Protein AF-A0A0A2BCW0-F1 (afdb_monomer)

Solvent-accessible surface area (backbone atoms only — not comparable to full-atom values): 9401 Å² total; per-residue (Å²): 133,64,74,64,56,61,51,66,58,40,92,56,37,64,50,62,72,49,81,51,46,73,65,48,49,51,60,57,57,71,42,48,19,90,87,33,91,63,18,58,43,51,75,78,34,48,69,41,42,50,36,40,50,54,45,35,51,55,42,35,64,73,66,36,70,74,36,46,57,60,45,48,62,58,46,47,19,29,22,72,70,56,36,53,52,42,54,51,48,34,48,77,69,60,61,39,53,70,69,56,48,54,60,60,72,50,83,64,74,87,79,56,73,92,67,83,82,55,59,68,58,53,50,56,45,58,50,32,52,55,50,54,84,80,68,76,67,80,77,56,87,79,90,51,75,65,64,55,53,25,47,52,53,41,56,53,54,65,73,77,111

Mean predicted aligned error: 7.98 Å

Secondary structure (DSSP, 8-state):
--HHHHHHTSTTHHHHHS---HHHHHHHHTTB-TT-TTHHHHHH-HHHHHHHHHHHHHHHHTT-TTHHHHHHHHHHTB-HHHHHHHHHHHHHTTSS-HHHHHHHH---STT-------HHHHHHHHHHHHH-TT-----SPP-SHHHHHHHHHHHHHTT--

Radius of gyration: 15.87 Å; Cα contacts (8 Å, |Δi|>4): 146; chains: 1; bounding box: 40×34×37 Å

Nearest PDB structures (foldseek):
  2olu-assembly1_A  TM=2.480E-01  e=1.552E+00  Staphylococcus aureus

pLDDT: mean 82.32, std 15.47, range [39.44, 96.0]

Structure (mmCIF, N/CA/C/O backbone):
data_AF-A0A0A2BCW0-F1
#
_entry.id   AF-A0A0A2BCW0-F1
#
loop_
_atom_site.group_PDB
_atom_site.id
_atom_site.type_symbol
_atom_site.label_atom_id
_atom_site.label_alt_id
_atom_site.label_comp_id
_atom_site.label_asym_id
_atom_site.label_entity_id
_atom_site.label_seq_id
_atom_site.pdbx_PDB_ins_code
_atom_site.Cartn_x
_atom_site.Cartn_y
_atom_site.Cartn_z
_atom_site.occupancy
_atom_site.B_iso_or_equiv
_atom_site.auth_seq_id
_atom_site.auth_comp_id
_atom_site.auth_asym_id
_atom_site.auth_atom_id
_atom_site.pdbx_PDB_model_num
ATOM 1 N N . MET A 1 1 ? 5.752 -14.193 -11.184 1.00 59.44 1 MET A N 1
ATOM 2 C CA . MET A 1 1 ? 5.603 -13.620 -9.829 1.00 59.44 1 MET A CA 1
ATOM 3 C C . MET A 1 1 ? 4.232 -13.988 -9.280 1.00 59.44 1 MET A C 1
ATOM 5 O O . MET A 1 1 ? 3.270 -13.945 -10.043 1.00 59.44 1 MET A O 1
ATOM 9 N N . ASP A 1 2 ? 4.141 -14.398 -8.014 1.00 72.62 2 ASP A N 1
ATOM 10 C CA . ASP A 1 2 ? 2.898 -14.906 -7.421 1.00 72.62 2 ASP A CA 1
ATOM 11 C C . ASP A 1 2 ? 1.888 -13.769 -7.171 1.00 72.62 2 ASP A C 1
ATOM 13 O O . ASP A 1 2 ? 2.186 -12.791 -6.484 1.00 72.62 2 ASP A O 1
ATOM 17 N N . LYS A 1 3 ? 0.673 -13.890 -7.727 1.00 77.75 3 LYS A N 1
ATOM 18 C CA . LYS A 1 3 ? -0.418 -12.922 -7.520 1.00 77.75 3 LYS A CA 1
ATOM 19 C C . LYS A 1 3 ? -0.789 -12.798 -6.039 1.00 77.75 3 LYS A C 1
ATOM 21 O O . LYS A 1 3 ? -1.224 -11.718 -5.648 1.00 77.75 3 LYS A O 1
ATOM 26 N N . LYS A 1 4 ? -0.593 -13.864 -5.255 1.00 87.00 4 LYS A N 1
ATOM 27 C CA . LYS A 1 4 ? -0.857 -13.895 -3.813 1.00 87.00 4 LYS A CA 1
ATOM 28 C C . LYS A 1 4 ? 0.160 -13.086 -3.014 1.00 87.00 4 LYS A C 1
ATOM 30 O O . LYS A 1 4 ? -0.190 -12.577 -1.960 1.00 87.00 4 LYS A O 1
ATOM 35 N N . ALA A 1 5 ? 1.396 -12.942 -3.500 1.00 90.25 5 ALA A N 1
ATOM 36 C CA . ALA A 1 5 ? 2.413 -12.144 -2.812 1.00 90.25 5 ALA A CA 1
ATOM 37 C C . ALA A 1 5 ? 2.037 -10.652 -2.803 1.00 90.25 5 ALA A C 1
ATOM 39 O O . ALA A 1 5 ? 2.086 -10.020 -1.757 1.00 90.25 5 ALA A O 1
ATOM 40 N N . ILE A 1 6 ? 1.562 -10.125 -3.942 1.00 91.75 6 ILE A N 1
ATOM 41 C CA . ILE A 1 6 ? 1.049 -8.743 -4.062 1.00 91.75 6 ILE A CA 1
ATOM 42 C C . ILE A 1 6 ? -0.153 -8.497 -3.147 1.00 91.75 6 ILE A C 1
ATOM 44 O O . ILE A 1 6 ? -0.282 -7.436 -2.551 1.00 91.75 6 ILE A O 1
ATOM 48 N N . GLU A 1 7 ? -1.065 -9.460 -3.071 1.00 92.25 7 GLU A N 1
ATOM 49 C CA . GLU A 1 7 ? -2.243 -9.343 -2.214 1.00 92.25 7 GLU A CA 1
ATOM 50 C C . GLU A 1 7 ? -1.838 -9.324 -0.733 1.00 92.25 7 GLU A C 1
ATOM 52 O O . GLU A 1 7 ? -2.216 -8.419 0.007 1.00 92.25 7 GLU A O 1
ATOM 57 N N . LYS A 1 8 ? -0.988 -10.273 -0.324 1.00 93.88 8 LYS A N 1
ATOM 58 C CA . LYS A 1 8 ? -0.464 -10.388 1.045 1.00 93.88 8 LYS A CA 1
ATOM 59 C C . LYS A 1 8 ? 0.416 -9.222 1.471 1.00 93.88 8 LYS A C 1
ATOM 61 O O . LYS A 1 8 ? 0.597 -9.025 2.669 1.00 93.88 8 LYS A O 1
ATOM 66 N N . SER A 1 9 ? 0.976 -8.472 0.525 1.00 94.75 9 SER A N 1
ATOM 67 C CA . SER A 1 9 ? 1.776 -7.296 0.847 1.00 94.75 9 SER A CA 1
ATOM 68 C C . SER A 1 9 ? 0.942 -6.059 1.166 1.00 94.75 9 SER A C 1
ATOM 70 O O . SER A 1 9 ? 1.509 -5.073 1.632 1.00 94.75 9 SER A O 1
ATOM 72 N N . SER A 1 10 ? -0.374 -6.079 0.925 1.00 95.25 10 SER A N 1
ATOM 73 C CA . SER A 1 10 ? -1.226 -4.933 1.236 1.00 95.25 10 SER A CA 1
ATOM 74 C C . SER A 1 10 ? -1.287 -4.669 2.748 1.00 95.25 10 SER A C 1
ATOM 76 O O . SER A 1 10 ? -1.559 -5.595 3.517 1.00 95.25 10 SER A O 1
ATOM 78 N N . PRO A 1 11 ? -1.157 -3.404 3.192 1.00 94.69 11 PRO A N 1
ATOM 79 C CA . PRO A 1 11 ? -1.474 -3.006 4.566 1.00 94.69 11 PRO A CA 1
ATOM 80 C C . PRO A 1 11 ? -2.909 -3.361 4.986 1.00 94.69 11 PRO A C 1
ATOM 82 O O . PRO A 1 11 ? -3.179 -3.579 6.164 1.00 94.69 11 PRO A O 1
ATOM 85 N N . LEU A 1 12 ? -3.835 -3.462 4.024 1.00 95.56 12 LEU A N 1
ATOM 86 C CA . LEU A 1 12 ? -5.229 -3.829 4.269 1.00 95.56 12 LEU A CA 1
ATOM 87 C C . LEU A 1 12 ? -5.481 -5.341 4.197 1.00 95.56 12 LEU A C 1
ATOM 89 O O . LEU A 1 12 ? -6.622 -5.762 4.374 1.00 95.56 12 LEU A O 1
ATOM 93 N N . TYR A 1 13 ? -4.460 -6.174 3.958 1.00 95.06 13 TYR A N 1
ATOM 94 C CA . TYR A 1 13 ? -4.642 -7.618 3.777 1.00 95.06 13 TYR A CA 1
ATOM 95 C C . TYR A 1 13 ? -5.414 -8.256 4.939 1.00 95.06 13 TYR A C 1
ATOM 97 O O . TYR A 1 13 ? -6.417 -8.936 4.714 1.00 95.06 13 TYR A O 1
ATOM 105 N N . ASN A 1 14 ? -4.993 -7.980 6.177 1.00 94.44 14 ASN A N 1
ATOM 106 C CA . ASN A 1 14 ? -5.641 -8.520 7.373 1.00 94.44 14 ASN A CA 1
ATOM 107 C C . ASN A 1 14 ? -7.087 -8.032 7.507 1.00 94.44 14 ASN A C 1
ATOM 109 O O . ASN A 1 14 ? -7.958 -8.825 7.838 1.00 94.44 14 ASN A O 1
ATOM 113 N N . TYR A 1 15 ? -7.355 -6.763 7.189 1.00 94.88 15 TYR A N 1
ATOM 114 C CA . TYR A 1 15 ? -8.704 -6.196 7.222 1.00 94.88 15 TYR A CA 1
ATOM 115 C C . TYR A 1 15 ? -9.641 -6.879 6.216 1.00 94.88 15 TYR A C 1
ATOM 117 O O . TYR A 1 15 ? -10.767 -7.241 6.545 1.00 94.88 15 TYR A O 1
ATOM 125 N N . TRP A 1 16 ? -9.179 -7.129 4.987 1.00 94.06 16 TRP A N 1
ATOM 126 C CA . TRP A 1 16 ? -10.000 -7.815 3.983 1.00 94.06 16 TRP A CA 1
ATOM 127 C C . TRP A 1 16 ? -10.284 -9.279 4.326 1.00 94.06 16 TRP A C 1
ATOM 129 O O . TRP A 1 16 ? -11.291 -9.823 3.872 1.00 94.06 16 TRP A O 1
ATOM 139 N N . HIS A 1 17 ? -9.432 -9.890 5.149 1.00 93.31 17 HIS A N 1
ATOM 140 C CA . HIS A 1 17 ? -9.571 -11.268 5.614 1.00 93.31 17 HIS A CA 1
ATOM 141 C C . HIS A 1 17 ? -10.206 -11.388 7.008 1.00 93.31 17 HIS A C 1
ATOM 143 O O . HIS A 1 17 ? -10.436 -12.509 7.460 1.00 93.31 17 HIS A O 1
ATOM 149 N N . SER A 1 18 ? -10.526 -10.275 7.674 1.00 93.19 18 SER A N 1
ATOM 150 C CA . SER A 1 18 ? -11.226 -10.264 8.960 1.00 93.19 18 SER A CA 1
ATOM 151 C C . SER A 1 18 ? -12.745 -10.195 8.769 1.00 93.19 18 SER A C 1
ATOM 153 O O . SER A 1 18 ? -13.257 -10.234 7.644 1.00 93.19 18 SER A O 1
ATOM 155 N N . ASP A 1 19 ? -13.496 -10.094 9.864 1.00 92.62 19 ASP A N 1
ATOM 156 C CA . ASP A 1 19 ? -14.951 -9.905 9.828 1.00 92.62 19 ASP A CA 1
ATOM 157 C C . ASP A 1 19 ? -15.368 -8.464 9.508 1.00 92.62 19 ASP A C 1
ATOM 159 O O . ASP A 1 19 ? -16.540 -8.202 9.240 1.00 92.62 19 ASP A O 1
ATOM 163 N N . GLN A 1 20 ? -14.399 -7.547 9.462 1.00 91.75 20 GLN A N 1
ATOM 164 C CA . GLN A 1 20 ? -14.563 -6.114 9.229 1.00 91.75 20 GLN A CA 1
ATOM 165 C C . GLN A 1 20 ? -15.501 -5.472 10.261 1.00 91.75 20 GLN A C 1
ATOM 167 O O . GLN A 1 20 ? -16.289 -4.583 9.938 1.00 91.75 20 GLN A O 1
ATOM 172 N N . ASN A 1 21 ? -15.426 -5.915 11.516 1.00 90.56 21 ASN A N 1
ATOM 173 C CA . ASN A 1 21 ? -16.192 -5.338 12.623 1.00 90.56 21 ASN A CA 1
ATOM 174 C C . ASN A 1 21 ? -15.593 -3.988 13.080 1.00 90.56 21 ASN A C 1
ATOM 176 O O . ASN A 1 21 ? -14.618 -3.496 12.512 1.00 90.56 21 ASN A O 1
ATOM 180 N N . ASP A 1 22 ? -16.204 -3.331 14.069 1.00 87.75 22 ASP A N 1
ATOM 181 C CA . ASP A 1 22 ? -15.749 -2.015 14.557 1.00 87.75 22 ASP A CA 1
ATOM 182 C C . ASP A 1 22 ? -14.316 -2.026 15.096 1.00 87.75 22 ASP A C 1
ATOM 184 O O . ASP A 1 22 ? -13.596 -1.042 14.937 1.00 87.75 22 ASP A O 1
ATOM 188 N N . SER A 1 23 ? -13.875 -3.144 15.678 1.00 92.56 23 SER A N 1
ATOM 189 C CA . SER A 1 23 ? -12.495 -3.300 16.135 1.00 92.56 23 SER A CA 1
ATOM 190 C C . SER A 1 23 ? -11.523 -3.377 14.958 1.00 92.56 23 SER A C 1
ATOM 192 O O . SER A 1 23 ? -10.505 -2.687 14.964 1.00 92.56 23 SER A O 1
ATOM 194 N N . ASP A 1 24 ? -11.855 -4.142 13.916 1.00 92.62 24 ASP A N 1
ATOM 195 C CA . ASP A 1 24 ? -11.039 -4.239 12.701 1.00 92.62 24 ASP A CA 1
ATOM 196 C C . ASP A 1 24 ? -10.912 -2.885 11.996 1.00 92.62 24 ASP A C 1
ATOM 198 O O . ASP A 1 24 ? -9.837 -2.508 11.529 1.00 92.62 24 ASP A O 1
ATOM 202 N N . GLU A 1 25 ? -12.013 -2.135 11.947 1.00 91.56 25 GLU A N 1
ATOM 203 C CA . GLU A 1 25 ? -12.052 -0.792 11.380 1.00 91.56 25 GLU A CA 1
ATOM 204 C C . GLU A 1 25 ? -11.209 0.190 12.200 1.00 91.56 25 GLU A C 1
ATOM 206 O O . GLU A 1 25 ? -10.414 0.938 11.630 1.00 91.56 25 GLU A O 1
ATOM 211 N N . ALA A 1 26 ? -11.313 0.153 13.531 1.00 90.62 26 ALA A N 1
ATOM 212 C CA . ALA A 1 26 ? -10.473 0.964 14.404 1.00 90.62 26 ALA A CA 1
ATOM 213 C C . ALA A 1 26 ? -8.986 0.651 14.185 1.00 90.62 26 ALA A C 1
ATOM 215 O O . ALA A 1 26 ? -8.199 1.567 13.952 1.00 90.62 26 ALA A O 1
ATOM 216 N N . ASN A 1 27 ? -8.614 -0.633 14.157 1.00 93.56 27 ASN A N 1
ATOM 217 C CA . ASN A 1 27 ? -7.240 -1.076 13.908 1.00 93.56 27 ASN A CA 1
ATOM 218 C C . ASN A 1 27 ? -6.715 -0.600 12.548 1.00 93.56 27 ASN A C 1
ATOM 220 O O . ASN A 1 27 ? -5.581 -0.132 12.448 1.00 93.56 27 ASN A O 1
ATOM 224 N N . ARG A 1 28 ? -7.543 -0.676 11.500 1.00 94.62 28 ARG A N 1
ATOM 225 C CA . ARG A 1 28 ? -7.212 -0.164 10.166 1.00 94.62 28 ARG A CA 1
ATOM 226 C C . ARG A 1 28 ? -6.955 1.343 10.194 1.00 94.62 28 ARG A C 1
ATOM 228 O O . ARG A 1 28 ? -5.987 1.810 9.600 1.00 94.62 28 ARG A O 1
ATOM 235 N N . LEU A 1 29 ? -7.803 2.109 10.878 1.00 93.88 29 LEU A N 1
ATOM 236 C CA . LEU A 1 29 ? -7.693 3.568 10.944 1.00 93.88 29 LEU A CA 1
ATOM 237 C C . LEU A 1 29 ? -6.458 4.049 11.724 1.00 93.88 29 LEU A C 1
ATOM 239 O O . LEU A 1 29 ? -5.961 5.136 11.435 1.00 93.88 29 LEU A O 1
ATOM 243 N N . LEU A 1 30 ? -5.889 3.233 12.620 1.00 94.88 30 LEU A N 1
ATOM 244 C CA . LEU A 1 30 ? -4.599 3.529 13.268 1.00 94.88 30 LEU A CA 1
ATOM 245 C C . LEU A 1 30 ? -3.429 3.616 12.274 1.00 94.88 30 LEU A C 1
ATOM 247 O O . LEU A 1 30 ? -2.397 4.209 12.584 1.00 94.88 30 LEU A O 1
ATOM 251 N N . MET A 1 31 ? -3.571 3.040 11.076 1.00 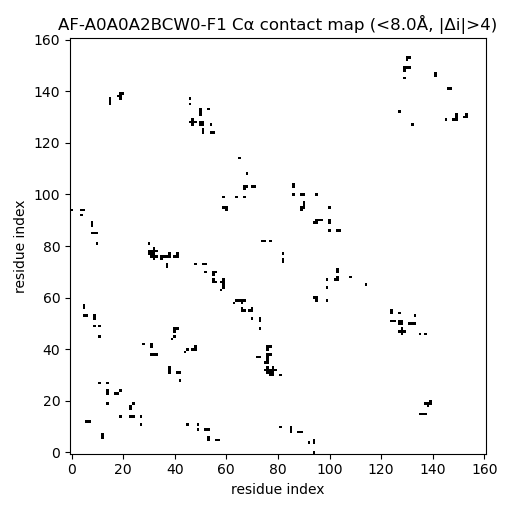95.38 31 MET A N 1
ATOM 252 C CA . MET A 1 31 ? -2.532 3.066 10.044 1.00 95.38 31 MET A CA 1
ATOM 253 C C . MET A 1 31 ? -2.483 4.386 9.272 1.00 95.38 31 MET A C 1
ATOM 255 O O . MET A 1 31 ? -1.545 4.592 8.509 1.00 95.38 31 MET A O 1
ATOM 259 N N . VAL A 1 32 ? -3.473 5.266 9.418 1.00 94.75 32 VAL A N 1
ATOM 260 C CA . VAL A 1 32 ? -3.614 6.481 8.605 1.00 94.75 32 VAL A CA 1
ATOM 261 C C . VAL A 1 32 ? -2.505 7.495 8.894 1.00 94.75 32 VAL A C 1
ATOM 263 O O . VAL A 1 32 ? -2.089 7.686 10.034 1.00 94.75 32 VAL A O 1
ATOM 266 N N . ASN A 1 33 ? -2.062 8.211 7.859 1.00 93.06 33 ASN A N 1
ATOM 267 C CA . ASN A 1 33 ? -1.310 9.450 8.019 1.00 93.06 33 ASN A CA 1
ATOM 268 C C . ASN A 1 33 ? -2.266 10.656 8.076 1.00 93.06 33 ASN A C 1
ATOM 270 O O . ASN A 1 33 ? -2.795 11.066 7.038 1.00 93.06 33 ASN A O 1
ATOM 274 N N . PRO A 1 34 ? -2.474 11.282 9.249 1.00 88.88 34 PRO A N 1
ATOM 275 C CA . PRO A 1 34 ? -3.422 12.384 9.382 1.00 88.88 34 PRO A CA 1
ATOM 276 C C . PRO A 1 34 ? -2.982 13.659 8.649 1.00 88.88 34 PRO A C 1
ATOM 278 O O . PRO A 1 34 ? -3.835 14.514 8.395 1.00 88.88 34 PRO A O 1
ATOM 281 N N . GLY A 1 35 ? -1.690 13.787 8.323 1.00 86.88 35 GLY A N 1
ATOM 282 C CA . GLY A 1 35 ? -1.111 14.943 7.637 1.00 86.88 35 GLY A CA 1
ATOM 283 C C . GLY A 1 35 ? -1.165 14.874 6.109 1.00 86.88 35 GLY A C 1
ATOM 284 O O . GLY A 1 35 ? -0.794 15.846 5.457 1.00 86.88 35 GLY A O 1
ATOM 285 N N . ASP A 1 36 ? -1.610 13.757 5.525 1.00 87.94 36 ASP A N 1
ATOM 286 C CA . ASP A 1 36 ? -1.701 13.619 4.070 1.00 87.94 36 ASP A CA 1
ATOM 287 C C . ASP A 1 36 ? -3.067 14.112 3.545 1.00 87.94 36 ASP A C 1
ATOM 289 O O . ASP A 1 36 ? -4.112 13.686 4.048 1.00 87.94 36 ASP A O 1
ATOM 293 N N . PRO A 1 37 ? -3.112 14.988 2.523 1.00 84.75 37 PRO A N 1
ATOM 294 C CA . PRO A 1 37 ? -4.371 15.501 1.981 1.00 84.75 37 PRO A CA 1
ATOM 295 C C . PRO A 1 37 ? -5.214 14.421 1.285 1.00 84.75 37 PRO A C 1
ATOM 297 O O . PRO A 1 37 ? -6.434 14.550 1.206 1.00 84.75 37 PRO A O 1
ATOM 300 N N . ALA A 1 38 ? -4.594 13.344 0.798 1.00 86.56 38 ALA A N 1
ATOM 301 C CA . ALA A 1 38 ? -5.274 12.219 0.169 1.00 86.56 38 ALA A CA 1
ATOM 302 C C . ALA A 1 38 ? -5.678 11.120 1.172 1.00 86.56 38 ALA A C 1
ATOM 304 O O . ALA A 1 38 ? -6.218 10.093 0.752 1.00 86.56 38 ALA A O 1
ATOM 305 N N . LYS A 1 39 ? -5.503 11.326 2.491 1.00 89.25 39 LYS A N 1
ATOM 306 C CA . LYS A 1 39 ? -5.871 10.348 3.536 1.00 89.25 39 LYS A CA 1
ATOM 307 C C . LYS A 1 39 ? -7.319 9.867 3.462 1.00 89.25 39 LYS A C 1
ATOM 309 O O . LYS A 1 39 ? -7.592 8.716 3.788 1.00 89.25 39 LYS A O 1
ATOM 314 N N . TYR A 1 40 ? -8.228 10.711 2.963 1.00 87.69 40 TYR A N 1
ATOM 315 C CA . TYR A 1 40 ? -9.636 10.367 2.756 1.00 87.69 40 TYR A CA 1
ATOM 316 C C . TYR A 1 40 ? -9.798 9.076 1.941 1.00 87.69 40 TYR A C 1
ATOM 318 O O . TYR A 1 40 ? -10.671 8.265 2.240 1.00 87.69 40 TYR A O 1
ATOM 326 N N . LEU A 1 41 ? -8.934 8.854 0.942 1.00 89.62 41 LEU A N 1
ATOM 327 C CA . LEU A 1 41 ? -8.970 7.653 0.112 1.00 89.62 41 LEU A CA 1
ATOM 328 C C . LEU A 1 41 ? -8.724 6.382 0.936 1.00 89.62 41 LEU A C 1
ATOM 330 O O . LEU A 1 41 ? -9.387 5.377 0.717 1.00 89.62 41 LEU A O 1
ATOM 334 N N . PHE A 1 42 ? -7.797 6.416 1.894 1.00 92.31 42 PHE A N 1
ATOM 335 C CA . PHE A 1 42 ? -7.573 5.283 2.789 1.00 92.31 42 PHE A CA 1
ATOM 336 C C . PHE A 1 42 ? -8.671 5.201 3.855 1.00 92.31 42 PHE A C 1
ATOM 338 O O . PHE A 1 42 ? -9.222 4.132 4.094 1.00 92.31 42 PHE A O 1
ATOM 345 N N . GLU A 1 43 ? -9.022 6.323 4.487 1.00 90.38 43 GLU A N 1
ATOM 346 C CA . GLU A 1 43 ? -9.974 6.376 5.603 1.00 90.38 43 GLU A CA 1
ATOM 347 C C . GLU A 1 43 ? -11.395 5.974 5.205 1.00 90.38 43 GLU A C 1
ATOM 349 O O . GLU A 1 43 ? -12.022 5.182 5.902 1.00 90.38 43 GLU A O 1
ATOM 354 N N . LYS A 1 44 ? -11.923 6.542 4.119 1.00 88.31 44 LYS A N 1
ATOM 355 C CA . LYS A 1 44 ? -13.341 6.432 3.739 1.00 88.31 44 LYS A CA 1
ATOM 356 C C . LYS A 1 44 ? -13.579 5.491 2.573 1.00 88.31 44 LYS A C 1
ATOM 358 O O . LYS A 1 44 ? -14.689 5.010 2.393 1.00 88.31 44 LYS A O 1
ATOM 363 N N . GLU A 1 45 ? -12.541 5.226 1.793 1.00 89.19 45 GLU A N 1
ATOM 364 C CA . GLU A 1 45 ? -12.627 4.505 0.528 1.00 89.19 45 GLU A CA 1
ATOM 365 C C . GLU A 1 45 ? -11.632 3.324 0.472 1.00 89.19 45 GLU A C 1
ATOM 367 O O . GLU A 1 45 ? -10.968 3.129 -0.554 1.00 89.19 45 GLU A O 1
ATOM 372 N N . PRO A 1 46 ? -11.507 2.499 1.541 1.00 91.69 46 PRO A N 1
ATOM 373 C CA . PRO A 1 46 ? -10.441 1.496 1.657 1.00 91.69 46 PRO A CA 1
ATOM 374 C C . PRO A 1 46 ? -10.451 0.497 0.497 1.00 91.69 46 PRO A C 1
ATOM 376 O O . PRO A 1 46 ? -9.409 0.042 0.034 1.00 91.69 46 PRO A O 1
ATOM 379 N N . TYR A 1 47 ? -11.635 0.199 -0.030 1.00 90.50 47 TYR A N 1
ATOM 380 C CA . TYR A 1 47 ? -11.816 -0.647 -1.203 1.00 90.50 47 TYR A CA 1
ATOM 381 C C . TYR A 1 47 ? -11.169 -0.064 -2.473 1.00 90.50 47 TYR A C 1
ATOM 383 O O 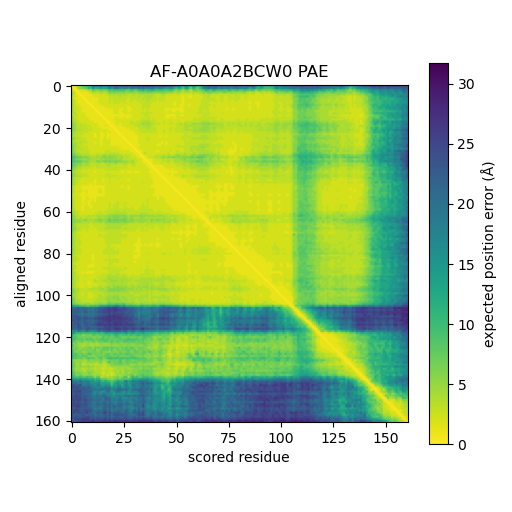. TYR A 1 47 ? -10.510 -0.775 -3.234 1.00 90.50 47 TYR A O 1
ATOM 391 N N . LYS A 1 48 ? -11.326 1.244 -2.708 1.00 91.19 48 LYS A N 1
ATOM 392 C CA . LYS A 1 48 ? -10.709 1.926 -3.852 1.00 91.19 48 LYS A CA 1
ATOM 393 C C . LYS A 1 48 ? -9.201 1.989 -3.679 1.00 91.19 48 LYS A C 1
ATOM 395 O O . LYS A 1 48 ? -8.467 1.775 -4.642 1.00 91.19 48 LYS A O 1
ATOM 400 N N . TRP A 1 49 ? -8.764 2.253 -2.449 1.00 94.12 49 TRP A N 1
ATOM 401 C CA . TRP A 1 49 ? -7.358 2.252 -2.082 1.00 94.12 49 TRP A CA 1
ATOM 402 C C . TRP A 1 49 ? -6.703 0.904 -2.406 1.00 94.12 49 TRP A C 1
ATOM 404 O O . TRP A 1 49 ? -5.696 0.872 -3.108 1.00 94.12 49 TRP A O 1
ATOM 414 N N . GLU A 1 50 ? -7.320 -0.209 -2.000 1.00 95.12 50 GLU A N 1
ATOM 415 C CA . GLU A 1 50 ? -6.815 -1.562 -2.262 1.00 95.12 50 GLU A CA 1
ATOM 416 C C . GLU A 1 50 ? -6.748 -1.879 -3.764 1.00 95.12 50 GLU A C 1
ATOM 418 O O . GLU A 1 50 ? -5.745 -2.399 -4.257 1.00 95.12 50 GLU A O 1
ATOM 423 N N . ASN A 1 51 ? -7.790 -1.521 -4.522 1.00 93.38 51 ASN A N 1
ATOM 424 C CA . ASN A 1 51 ? -7.785 -1.709 -5.973 1.00 93.38 51 ASN A CA 1
ATOM 425 C C . ASN A 1 51 ? -6.670 -0.912 -6.655 1.00 93.38 51 ASN A C 1
ATOM 427 O O . ASN A 1 51 ? -5.997 -1.427 -7.550 1.00 93.38 51 ASN A O 1
ATOM 431 N N . LEU A 1 52 ? -6.446 0.334 -6.241 1.00 94.31 52 LEU A N 1
ATOM 432 C CA . LEU A 1 52 ? -5.344 1.134 -6.763 1.00 94.31 52 LEU A CA 1
ATOM 433 C C . LEU A 1 52 ? -3.994 0.529 -6.384 1.00 94.31 52 LEU A C 1
ATOM 435 O O . LEU A 1 52 ? -3.131 0.405 -7.251 1.00 94.31 52 LEU A O 1
ATOM 439 N N . TYR A 1 53 ? -3.832 0.101 -5.132 1.00 95.69 53 TYR A N 1
ATOM 440 C CA . TYR A 1 53 ? -2.607 -0.516 -4.631 1.00 95.69 53 TYR A CA 1
ATOM 441 C C . TYR A 1 53 ? -2.218 -1.732 -5.473 1.00 95.69 53 TYR A C 1
ATOM 443 O O . TYR A 1 53 ? -1.133 -1.765 -6.061 1.00 95.69 53 TYR A O 1
ATOM 451 N N . GLN A 1 54 ? -3.129 -2.696 -5.613 1.00 94.88 54 GLN A N 1
ATOM 452 C CA . GLN A 1 54 ? -2.858 -3.906 -6.380 1.00 94.88 54 GLN A CA 1
ATOM 453 C C . GLN A 1 54 ? -2.650 -3.620 -7.870 1.00 94.88 54 GLN A C 1
ATOM 455 O O . GLN A 1 54 ? -1.816 -4.271 -8.502 1.00 94.88 54 GLN A O 1
ATOM 460 N N . ALA A 1 55 ? -3.378 -2.661 -8.449 1.00 93.69 55 ALA A N 1
ATOM 461 C CA . ALA A 1 55 ? -3.215 -2.287 -9.852 1.00 93.69 55 ALA A CA 1
ATOM 462 C C . ALA A 1 55 ? -1.838 -1.683 -10.119 1.00 93.69 55 ALA A C 1
ATOM 464 O O . ALA A 1 55 ? -1.110 -2.166 -10.985 1.00 93.69 55 ALA A O 1
ATOM 465 N N . ILE A 1 56 ? -1.463 -0.676 -9.335 1.00 93.94 56 ILE A N 1
ATOM 466 C CA . ILE A 1 56 ? -0.186 0.021 -9.453 1.00 93.94 56 ILE A CA 1
ATOM 467 C C . ILE A 1 56 ? 0.973 -0.952 -9.240 1.00 93.94 56 ILE A C 1
ATOM 469 O O . ILE A 1 56 ? 1.903 -0.984 -10.046 1.00 93.94 56 ILE A O 1
ATOM 473 N N . LEU A 1 57 ? 0.910 -1.785 -8.198 1.00 94.56 57 LEU A N 1
ATOM 474 C CA . LEU A 1 57 ? 1.991 -2.716 -7.889 1.00 94.56 57 LEU A CA 1
ATOM 475 C C . LEU A 1 57 ? 2.189 -3.748 -9.009 1.00 94.56 57 LEU A C 1
ATOM 477 O O . LEU A 1 57 ? 3.322 -4.052 -9.375 1.00 94.56 57 LEU A O 1
ATOM 481 N N . ARG A 1 58 ? 1.100 -4.231 -9.624 1.00 93.12 58 ARG A N 1
ATOM 482 C CA . ARG A 1 58 ? 1.163 -5.141 -10.782 1.00 93.12 58 ARG A CA 1
ATOM 483 C C . ARG A 1 58 ? 1.792 -4.494 -12.015 1.00 93.12 58 ARG A C 1
ATOM 485 O O . ARG A 1 58 ? 2.465 -5.202 -12.757 1.00 93.12 58 ARG A O 1
ATOM 492 N N . GLU A 1 59 ? 1.590 -3.199 -12.248 1.00 91.62 59 GLU A N 1
ATOM 493 C CA . GLU A 1 59 ? 2.253 -2.492 -13.353 1.00 91.62 59 GLU A CA 1
ATOM 494 C C . GLU A 1 59 ? 3.753 -2.313 -13.080 1.00 91.62 59 GLU A C 1
ATOM 496 O O . GLU A 1 59 ? 4.569 -2.619 -13.950 1.00 91.62 59 GLU A O 1
ATOM 501 N N . ILE A 1 60 ? 4.142 -1.944 -11.853 1.00 91.94 60 ILE A N 1
ATOM 502 C CA . ILE A 1 60 ? 5.565 -1.827 -11.476 1.00 91.94 60 ILE A CA 1
ATOM 503 C C . ILE A 1 60 ? 6.286 -3.167 -11.665 1.00 91.94 60 ILE A C 1
ATOM 505 O O . ILE A 1 60 ? 7.364 -3.223 -12.252 1.00 91.94 60 ILE A O 1
ATOM 509 N N . VAL A 1 61 ? 5.656 -4.264 -11.248 1.00 91.31 61 VAL A N 1
ATOM 510 C CA . VAL A 1 61 ? 6.171 -5.633 -11.418 1.00 91.31 61 VAL A CA 1
ATOM 511 C C . VAL A 1 61 ? 6.347 -6.019 -12.889 1.00 91.31 61 VAL A C 1
ATOM 513 O O . VAL A 1 61 ? 7.234 -6.801 -13.222 1.00 91.31 61 VAL A O 1
ATOM 516 N N . ARG A 1 62 ? 5.520 -5.472 -13.786 1.00 90.38 62 ARG A N 1
ATOM 517 C CA . ARG A 1 62 ? 5.656 -5.657 -15.241 1.00 90.38 62 ARG A CA 1
ATOM 518 C C . ARG A 1 62 ? 6.754 -4.786 -15.859 1.00 90.38 62 ARG A C 1
ATOM 520 O O . ARG A 1 62 ? 6.949 -4.845 -17.068 1.00 90.38 62 ARG A O 1
ATOM 527 N N . GLY A 1 63 ? 7.471 -4.008 -15.049 1.00 85.88 63 GLY A N 1
ATOM 528 C CA . GLY A 1 63 ? 8.557 -3.132 -15.478 1.00 85.88 63 GLY A CA 1
ATOM 529 C C . GLY A 1 63 ? 8.159 -1.663 -15.618 1.00 85.88 63 GLY A C 1
ATOM 530 O O . GLY A 1 63 ? 8.984 -0.860 -16.050 1.00 85.88 63 GLY A O 1
ATOM 531 N N . ASP A 1 64 ? 6.931 -1.276 -15.252 1.00 85.88 64 ASP A N 1
ATOM 532 C CA . ASP A 1 64 ? 6.502 0.119 -15.335 1.00 85.88 64 ASP A CA 1
ATOM 533 C C . ASP A 1 64 ? 6.972 0.952 -14.134 1.00 85.88 64 ASP A C 1
ATOM 535 O O . ASP A 1 64 ? 6.267 1.140 -13.139 1.00 85.88 64 ASP A O 1
ATOM 539 N N . LEU A 1 65 ? 8.172 1.513 -14.253 1.00 84.31 65 LEU A N 1
ATOM 540 C CA . LEU A 1 65 ? 8.754 2.362 -13.216 1.00 84.31 65 LEU A CA 1
ATOM 541 C C . LEU A 1 65 ? 8.015 3.698 -13.029 1.00 84.31 65 LEU A C 1
ATOM 543 O O . LEU A 1 65 ? 8.187 4.333 -11.988 1.00 84.31 65 LEU A O 1
ATOM 547 N N . ASP A 1 66 ? 7.183 4.138 -13.976 1.00 83.62 66 ASP A N 1
ATOM 548 C CA . ASP A 1 66 ? 6.417 5.383 -13.817 1.00 83.62 66 ASP A CA 1
ATOM 549 C C . ASP A 1 66 ? 5.316 5.239 -12.765 1.00 83.62 66 ASP A C 1
ATOM 551 O O . ASP A 1 66 ? 4.970 6.204 -12.074 1.00 83.62 66 ASP A O 1
ATOM 555 N N . SER A 1 67 ? 4.773 4.027 -12.629 1.00 89.00 67 SER A N 1
ATOM 556 C CA . SER A 1 67 ? 3.721 3.704 -11.665 1.00 89.00 67 SER A CA 1
ATOM 557 C C . SER A 1 67 ? 4.197 3.838 -10.211 1.00 89.00 67 SER A C 1
ATOM 559 O O . SER A 1 67 ? 3.376 4.020 -9.313 1.00 89.00 67 SER A O 1
ATOM 561 N N . ILE A 1 68 ? 5.515 3.895 -9.967 1.00 90.00 68 ILE A N 1
ATOM 562 C CA . ILE A 1 68 ? 6.105 4.162 -8.643 1.00 90.00 68 ILE A CA 1
ATOM 563 C C . ILE A 1 68 ? 5.607 5.489 -8.059 1.00 90.00 68 ILE A C 1
ATOM 565 O O . ILE A 1 68 ? 5.398 5.579 -6.852 1.00 90.00 68 ILE A O 1
ATOM 569 N N . ARG A 1 69 ? 5.354 6.513 -8.889 1.00 86.00 69 ARG A N 1
ATOM 570 C CA . ARG A 1 69 ? 4.792 7.787 -8.400 1.00 86.00 69 ARG A CA 1
ATOM 571 C C . ARG A 1 69 ? 3.394 7.605 -7.832 1.00 86.00 69 ARG A C 1
ATOM 573 O O . ARG A 1 69 ? 3.103 8.126 -6.761 1.00 86.00 69 ARG A O 1
ATOM 580 N N . GLY A 1 70 ? 2.558 6.845 -8.539 1.00 88.94 70 GLY A N 1
ATOM 581 C CA . GLY A 1 70 ? 1.225 6.488 -8.067 1.00 88.94 70 GLY A CA 1
ATOM 582 C C . GLY A 1 70 ? 1.297 5.714 -6.755 1.00 88.94 70 GLY A C 1
ATOM 583 O O . GLY A 1 70 ? 0.575 6.044 -5.819 1.00 88.94 70 GLY A O 1
ATOM 584 N N . LEU A 1 71 ? 2.225 4.753 -6.654 1.00 92.81 71 LEU A N 1
ATOM 585 C CA . LEU A 1 71 ? 2.424 3.988 -5.424 1.00 92.81 71 LEU A CA 1
ATOM 586 C C . LEU A 1 71 ? 2.841 4.901 -4.272 1.00 92.81 71 LEU A C 1
ATOM 588 O O . LEU A 1 71 ? 2.287 4.783 -3.188 1.00 92.81 71 LEU A O 1
ATOM 592 N N . ARG A 1 72 ? 3.764 5.841 -4.509 1.00 90.44 72 ARG A N 1
ATOM 593 C CA . ARG A 1 72 ? 4.234 6.790 -3.492 1.00 90.44 72 ARG A CA 1
ATOM 594 C C . ARG A 1 72 ? 3.100 7.663 -2.954 1.00 90.44 72 ARG A C 1
ATOM 596 O O . ARG A 1 72 ? 2.969 7.792 -1.743 1.00 90.44 72 ARG A O 1
ATOM 603 N N . VAL A 1 73 ? 2.272 8.226 -3.839 1.00 89.56 73 VAL A N 1
ATOM 604 C CA . VAL A 1 73 ? 1.081 8.996 -3.436 1.00 89.56 73 VAL A CA 1
ATOM 605 C C . VAL A 1 73 ? 0.161 8.130 -2.580 1.00 89.56 73 VAL A C 1
ATOM 607 O O . VAL A 1 73 ? -0.284 8.559 -1.522 1.00 89.56 73 VAL A O 1
ATOM 610 N N . LEU A 1 74 ? -0.073 6.887 -2.999 1.00 93.38 74 LEU A N 1
ATOM 611 C CA . LEU A 1 74 ? -0.972 5.983 -2.298 1.00 93.38 74 LEU A CA 1
ATOM 612 C C . LEU A 1 74 ? -0.451 5.604 -0.902 1.00 93.38 74 LEU A C 1
ATOM 614 O O . LEU A 1 74 ? -1.191 5.700 0.071 1.00 93.38 74 LEU A O 1
ATOM 618 N N . ILE A 1 75 ? 0.824 5.233 -0.767 1.00 94.31 75 ILE A N 1
ATOM 619 C CA . ILE A 1 75 ? 1.416 4.834 0.523 1.00 94.31 75 ILE A CA 1
ATOM 620 C C . ILE A 1 75 ? 1.751 6.026 1.431 1.00 94.31 75 ILE A C 1
ATOM 622 O O . ILE A 1 75 ? 2.115 5.826 2.582 1.00 94.31 75 ILE A O 1
ATOM 626 N N . ASN A 1 76 ? 1.644 7.268 0.954 1.00 92.56 76 ASN A N 1
ATOM 627 C CA . ASN A 1 76 ? 1.748 8.446 1.821 1.00 92.56 76 ASN A CA 1
ATOM 628 C C . ASN A 1 76 ? 0.480 8.692 2.649 1.00 92.56 76 ASN A C 1
ATOM 630 O O . ASN A 1 76 ? 0.552 9.364 3.676 1.00 92.56 76 ASN A O 1
ATOM 634 N N . THR A 1 77 ? -0.646 8.091 2.252 1.00 94.81 77 THR A N 1
ATOM 635 C CA . THR A 1 77 ? -1.901 8.113 3.022 1.00 94.81 77 THR A CA 1
ATOM 636 C C . THR A 1 77 ? -1.848 7.268 4.302 1.00 94.81 77 THR A C 1
ATOM 638 O O . THR A 1 77 ? -2.708 7.428 5.166 1.00 94.81 77 THR A O 1
ATOM 641 N N . ILE A 1 78 ? -0.832 6.406 4.450 1.00 95.69 78 ILE A N 1
ATOM 642 C CA . ILE A 1 78 ? -0.552 5.627 5.664 1.00 95.69 78 ILE A CA 1
ATOM 643 C C . ILE A 1 78 ? 0.650 6.200 6.420 1.00 95.69 78 ILE A C 1
ATOM 645 O O . ILE A 1 78 ? 1.488 6.903 5.849 1.00 95.69 78 ILE A O 1
ATOM 649 N N . SER A 1 79 ? 0.727 5.919 7.720 1.00 94.81 79 SER A N 1
ATOM 650 C CA . SER A 1 79 ? 1.756 6.432 8.619 1.00 94.81 79 SER A CA 1
ATOM 651 C C . SER A 1 79 ? 3.159 6.070 8.129 1.00 94.81 79 SER A C 1
ATOM 653 O O . SER A 1 79 ? 3.372 5.061 7.454 1.00 94.81 79 SER A O 1
ATOM 655 N N . GLN A 1 80 ? 4.154 6.879 8.502 1.00 93.38 80 GLN A N 1
ATOM 656 C CA . GLN A 1 80 ? 5.546 6.618 8.130 1.00 93.38 80 GLN A CA 1
ATOM 657 C C . GLN A 1 80 ? 6.012 5.221 8.565 1.00 93.38 80 GLN A C 1
ATOM 659 O O . GLN A 1 80 ? 6.727 4.561 7.815 1.00 93.38 80 GLN A O 1
ATOM 664 N N . VAL A 1 81 ? 5.584 4.762 9.744 1.00 94.38 81 VAL A N 1
ATOM 665 C CA . VAL A 1 81 ? 5.924 3.433 10.265 1.00 94.38 81 VAL A CA 1
ATOM 666 C C . VAL A 1 81 ? 5.354 2.334 9.367 1.00 94.38 81 VAL A C 1
ATOM 668 O O . VAL A 1 81 ? 6.084 1.427 8.972 1.00 94.38 81 VAL A O 1
ATOM 671 N N . GLU A 1 82 ? 4.075 2.425 8.997 1.00 95.62 82 GLU A N 1
ATOM 672 C CA . GLU A 1 82 ? 3.435 1.439 8.116 1.00 95.62 82 GLU A CA 1
ATOM 673 C C . GLU A 1 82 ? 3.999 1.484 6.693 1.00 95.62 82 GLU A C 1
ATOM 675 O O . GLU A 1 82 ? 4.200 0.445 6.062 1.00 95.62 82 GLU A O 1
ATOM 680 N N . ARG A 1 83 ? 4.355 2.676 6.206 1.00 94.88 83 ARG A N 1
ATOM 681 C CA . ARG A 1 83 ? 5.033 2.848 4.921 1.00 94.88 83 ARG A CA 1
ATOM 682 C C . ARG A 1 83 ? 6.383 2.132 4.888 1.00 94.88 83 ARG A C 1
ATOM 684 O O . ARG A 1 83 ? 6.651 1.403 3.938 1.00 94.88 83 ARG A O 1
ATOM 691 N N . GLU A 1 84 ? 7.222 2.295 5.909 1.00 94.38 84 GLU A N 1
ATOM 692 C CA . GLU A 1 84 ? 8.528 1.623 5.963 1.00 94.38 84 GLU A CA 1
ATOM 693 C C . GLU A 1 84 ? 8.400 0.100 6.086 1.00 94.38 84 GLU A C 1
ATOM 695 O O . GLU A 1 84 ? 9.132 -0.633 5.411 1.00 94.38 84 GLU A O 1
ATOM 700 N N . LYS A 1 85 ? 7.431 -0.389 6.876 1.00 95.56 85 LYS A N 1
ATOM 701 C CA . LYS A 1 85 ? 7.103 -1.822 6.944 1.00 95.56 85 LYS A CA 1
ATOM 702 C C . LYS A 1 85 ? 6.721 -2.363 5.570 1.00 95.56 85 LYS A C 1
ATOM 704 O O . LYS A 1 85 ? 7.259 -3.383 5.147 1.00 95.56 85 LYS A O 1
ATOM 709 N N . LEU A 1 86 ? 5.842 -1.657 4.859 1.00 96.00 86 LEU A N 1
ATOM 710 C CA . LEU A 1 86 ? 5.407 -2.025 3.517 1.00 96.00 86 LEU A CA 1
ATOM 711 C C . LEU A 1 86 ? 6.582 -2.070 2.532 1.00 96.00 86 LEU A C 1
ATOM 713 O O . LEU A 1 86 ? 6.753 -3.070 1.842 1.00 96.00 86 LEU A O 1
ATOM 717 N N . ILE A 1 87 ? 7.410 -1.023 2.464 1.00 95.25 87 ILE A N 1
ATOM 718 C CA . ILE A 1 87 ? 8.547 -0.987 1.530 1.00 95.25 87 ILE A CA 1
ATOM 719 C C . ILE A 1 87 ? 9.517 -2.140 1.817 1.00 95.25 87 ILE A C 1
ATOM 721 O O . ILE A 1 87 ? 9.926 -2.843 0.896 1.00 95.25 87 ILE A O 1
ATOM 725 N N . THR A 1 88 ? 9.824 -2.378 3.092 1.00 95.25 88 THR A N 1
ATOM 726 C CA . THR A 1 88 ? 10.709 -3.469 3.525 1.00 95.25 88 THR A CA 1
ATOM 727 C C . THR A 1 88 ? 10.123 -4.842 3.190 1.00 95.25 88 THR A C 1
ATOM 729 O O . THR A 1 88 ? 10.842 -5.738 2.755 1.00 95.25 88 THR A O 1
ATOM 732 N N . LEU A 1 89 ? 8.806 -5.016 3.327 1.00 95.31 89 LEU A N 1
ATOM 733 C CA . LEU A 1 89 ? 8.115 -6.240 2.928 1.00 95.31 89 LEU A CA 1
ATOM 734 C C . LEU A 1 89 ? 8.222 -6.482 1.415 1.00 95.31 89 LEU A C 1
ATOM 736 O O . LEU A 1 89 ? 8.536 -7.595 0.995 1.00 95.31 89 LEU A O 1
ATOM 740 N N . LEU A 1 90 ? 7.989 -5.444 0.605 1.00 95.12 90 LEU A N 1
ATOM 741 C CA . LEU A 1 90 ? 8.067 -5.513 -0.858 1.00 95.12 90 LEU A CA 1
ATOM 742 C C . LEU A 1 90 ? 9.477 -5.873 -1.350 1.00 95.12 90 LEU A C 1
ATOM 744 O O . LEU A 1 90 ? 9.615 -6.612 -2.327 1.00 95.12 90 LEU A O 1
ATOM 748 N N . GLU A 1 91 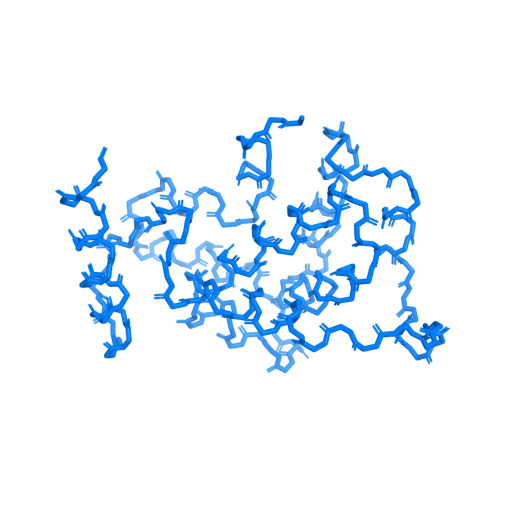? 10.499 -5.362 -0.666 1.00 94.62 91 GLU A N 1
ATOM 749 C CA . GLU A 1 91 ? 11.916 -5.648 -0.897 1.00 94.62 91 GLU A CA 1
ATOM 750 C C . GLU A 1 91 ? 12.267 -7.092 -0.499 1.00 94.62 91 GLU A C 1
ATOM 752 O O . GLU A 1 91 ? 12.698 -7.884 -1.338 1.00 94.62 91 GLU A O 1
ATOM 757 N N . ASN A 1 92 ? 11.977 -7.488 0.745 1.00 93.94 92 ASN A N 1
ATOM 758 C CA . ASN A 1 92 ? 12.310 -8.816 1.277 1.00 93.94 92 ASN A CA 1
ATOM 759 C C . ASN A 1 92 ? 11.610 -9.955 0.525 1.00 93.94 92 ASN A C 1
ATOM 761 O O . ASN A 1 92 ? 12.192 -11.020 0.316 1.00 93.94 92 ASN A O 1
ATOM 765 N N . GLN A 1 93 ? 10.365 -9.739 0.094 1.00 92.94 93 GLN A N 1
ATOM 766 C CA . GLN A 1 93 ? 9.613 -10.719 -0.694 1.00 92.94 93 GLN A CA 1
ATOM 767 C C . GLN A 1 93 ? 9.961 -10.692 -2.189 1.00 92.94 93 GLN A C 1
ATOM 769 O O . GLN A 1 93 ? 9.356 -11.434 -2.965 1.00 92.94 93 GLN A O 1
ATOM 774 N N . LYS A 1 94 ? 10.921 -9.854 -2.610 1.00 92.25 94 LYS A N 1
ATOM 775 C CA . LYS A 1 94 ? 11.316 -9.664 -4.015 1.00 92.25 94 LYS A CA 1
ATOM 776 C C . LYS A 1 94 ? 10.122 -9.340 -4.924 1.00 92.25 94 LYS A C 1
ATOM 778 O O . LYS A 1 94 ? 10.091 -9.740 -6.088 1.00 92.25 94 LYS A O 1
ATOM 783 N N . ILE A 1 95 ? 9.122 -8.637 -4.384 1.00 93.62 95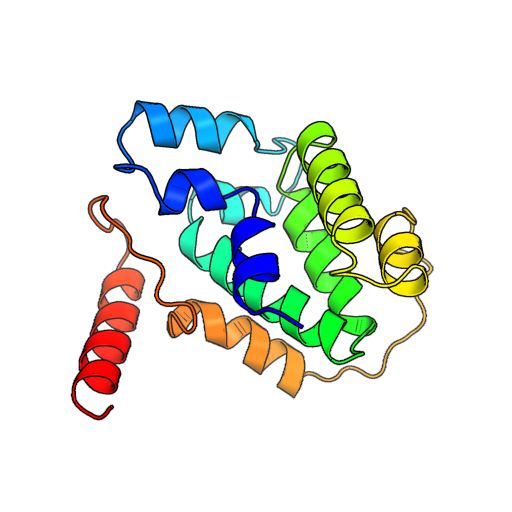 ILE A N 1
ATOM 784 C CA . ILE A 1 9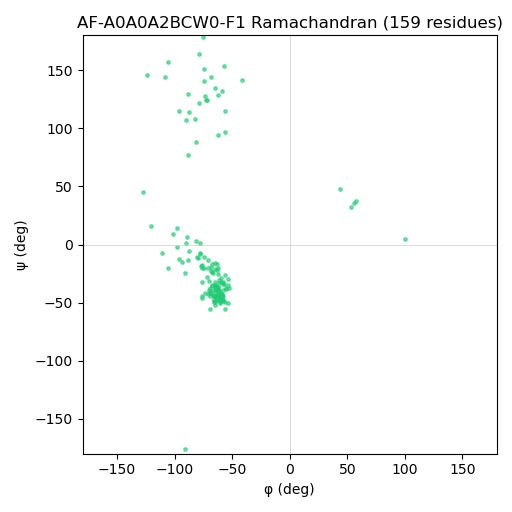5 ? 7.975 -8.136 -5.153 1.00 93.62 95 ILE A CA 1
ATOM 785 C C . ILE A 1 95 ? 8.432 -6.960 -6.013 1.00 93.62 95 ILE A C 1
ATOM 787 O O . ILE A 1 95 ? 8.062 -6.855 -7.180 1.00 93.62 95 ILE A O 1
ATOM 791 N N . LEU A 1 96 ? 9.261 -6.090 -5.438 1.00 93.44 96 LEU A N 1
ATOM 792 C CA . LEU A 1 96 ? 9.927 -5.010 -6.148 1.00 93.44 96 LEU A CA 1
ATOM 793 C C . LEU A 1 96 ? 11.418 -5.313 -6.285 1.00 93.44 96 LEU A C 1
ATOM 795 O O . LEU A 1 96 ? 12.031 -5.873 -5.383 1.00 93.44 96 LEU A O 1
ATOM 799 N N . ASN A 1 97 ? 11.997 -4.924 -7.421 1.00 90.88 97 ASN A N 1
ATOM 800 C CA . ASN A 1 97 ? 13.446 -4.956 -7.611 1.00 90.88 97 ASN A CA 1
ATOM 801 C C . ASN A 1 97 ? 14.123 -3.751 -6.937 1.00 90.88 97 ASN A C 1
ATOM 803 O O . ASN A 1 97 ? 13.477 -2.736 -6.662 1.00 90.88 97 ASN A O 1
ATOM 807 N N . ASP A 1 98 ? 15.439 -3.834 -6.752 1.00 90.00 98 ASP A N 1
ATOM 808 C CA . ASP A 1 98 ? 16.245 -2.820 -6.058 1.00 90.00 98 ASP A CA 1
ATOM 809 C C . ASP A 1 98 ? 16.084 -1.418 -6.660 1.00 90.00 98 ASP A C 1
ATOM 811 O O . ASP A 1 98 ? 16.009 -0.423 -5.942 1.00 90.00 98 ASP A O 1
ATOM 815 N N . ILE A 1 99 ? 15.963 -1.325 -7.990 1.00 89.88 99 ILE A N 1
ATOM 816 C CA . ILE A 1 99 ? 15.739 -0.054 -8.694 1.00 89.88 99 ILE A CA 1
ATOM 817 C C . ILE A 1 99 ? 14.400 0.561 -8.270 1.00 89.88 99 ILE A C 1
ATOM 819 O O . ILE A 1 99 ? 14.328 1.759 -7.986 1.00 89.88 99 ILE A O 1
ATOM 823 N N . SER A 1 100 ? 13.342 -0.247 -8.213 1.00 90.69 100 SER A N 1
ATOM 824 C CA . SER A 1 100 ? 12.001 0.196 -7.830 1.00 90.69 100 SER A CA 1
ATOM 825 C C . SER A 1 100 ? 11.943 0.583 -6.357 1.00 90.69 100 SER A C 1
ATOM 827 O O . SER A 1 100 ? 11.378 1.623 -6.031 1.00 90.69 100 SER A O 1
ATOM 829 N N . VAL A 1 101 ? 12.578 -0.199 -5.478 1.00 92.12 101 VAL A N 1
ATOM 830 C CA . VAL A 1 101 ? 12.673 0.097 -4.039 1.00 92.12 101 VAL A CA 1
ATOM 831 C C . VAL A 1 101 ? 13.449 1.392 -3.804 1.00 92.12 101 VAL A C 1
ATOM 833 O O . VAL A 1 101 ? 12.961 2.286 -3.113 1.00 92.12 101 VAL A O 1
ATOM 836 N N . LYS A 1 102 ? 14.613 1.555 -4.445 1.00 89.88 102 LYS A N 1
ATOM 837 C CA . LYS A 1 102 ? 15.421 2.779 -4.356 1.00 89.88 102 LYS A CA 1
ATOM 838 C C . LYS A 1 102 ? 14.634 4.003 -4.820 1.00 89.88 102 LYS A C 1
ATOM 840 O O . LYS A 1 102 ? 14.663 5.037 -4.151 1.00 89.88 102 LYS A O 1
ATOM 845 N N . LYS A 1 103 ? 13.897 3.883 -5.932 1.00 88.12 103 LYS A N 1
ATOM 846 C CA . LYS A 1 103 ? 12.985 4.933 -6.413 1.00 88.12 103 LYS A CA 1
ATOM 847 C C . LYS A 1 103 ? 11.834 5.182 -5.441 1.00 88.12 103 LYS A C 1
ATOM 849 O O . LYS A 1 103 ? 11.426 6.323 -5.287 1.00 88.12 103 LYS A O 1
ATOM 854 N N . LEU A 1 104 ? 11.292 4.167 -4.777 1.00 88.62 104 LEU A N 1
ATOM 855 C CA . LEU A 1 104 ? 10.191 4.342 -3.830 1.00 88.62 104 LEU A CA 1
ATOM 856 C C . LEU A 1 104 ? 10.638 5.075 -2.553 1.00 88.62 104 LEU A C 1
ATOM 858 O O . LEU A 1 104 ? 9.909 5.948 -2.088 1.00 88.62 104 LEU A O 1
ATOM 862 N N . ARG A 1 105 ? 11.848 4.778 -2.053 1.00 87.31 105 ARG A N 1
ATOM 863 C CA . ARG A 1 105 ? 12.457 5.387 -0.852 1.00 87.31 105 ARG A CA 1
ATOM 864 C C . ARG A 1 105 ? 13.007 6.803 -1.066 1.00 87.31 105 ARG A C 1
ATOM 866 O O . ARG A 1 105 ? 13.210 7.530 -0.100 1.00 87.31 105 ARG A O 1
ATOM 873 N N . THR A 1 106 ? 13.279 7.213 -2.305 1.00 82.62 106 THR A N 1
ATOM 874 C CA . THR A 1 106 ? 13.801 8.563 -2.581 1.00 82.62 106 THR A CA 1
ATOM 875 C C . THR A 1 106 ? 12.705 9.618 -2.417 1.00 82.62 106 THR A C 1
ATOM 877 O O . THR A 1 106 ? 11.629 9.509 -3.004 1.00 82.62 106 THR A O 1
ATOM 880 N N . ILE A 1 107 ? 12.990 10.650 -1.619 1.00 55.88 107 ILE A N 1
ATOM 881 C CA . ILE A 1 107 ? 11.997 11.612 -1.108 1.00 55.88 107 ILE A CA 1
ATOM 882 C C . ILE A 1 107 ? 11.559 12.651 -2.158 1.00 55.88 107 ILE A C 1
ATOM 884 O O . ILE A 1 107 ? 10.463 13.199 -2.059 1.00 55.88 107 ILE A O 1
ATOM 888 N N . ASP A 1 108 ? 12.315 12.863 -3.237 1.00 56.22 108 ASP A N 1
ATOM 889 C CA . ASP A 1 108 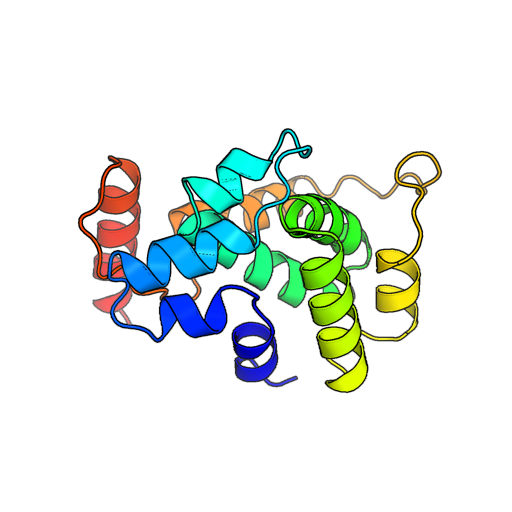? 11.971 13.917 -4.191 1.00 56.22 108 ASP A CA 1
ATOM 890 C C . ASP A 1 108 ? 10.904 13.491 -5.205 1.00 56.22 108 ASP A C 1
ATOM 892 O O . ASP A 1 108 ? 11.129 12.707 -6.132 1.00 56.22 108 ASP A O 1
ATOM 896 N N . ILE A 1 109 ? 9.704 14.047 -5.037 1.00 54.41 109 ILE A N 1
ATOM 897 C CA . ILE A 1 109 ? 8.689 14.135 -6.097 1.00 54.41 109 ILE A CA 1
ATOM 898 C C . ILE A 1 109 ? 9.076 15.258 -7.081 1.00 54.41 109 ILE A C 1
ATOM 900 O O . ILE A 1 109 ? 8.850 15.124 -8.286 1.00 54.41 109 ILE A O 1
ATOM 904 N N . ALA A 1 110 ? 9.724 16.317 -6.578 1.00 47.41 110 ALA A N 1
ATOM 905 C CA . ALA A 1 110 ? 10.044 17.543 -7.311 1.00 47.41 110 ALA A CA 1
ATOM 906 C C . ALA A 1 110 ? 11.072 17.353 -8.443 1.00 47.41 110 ALA A C 1
ATOM 908 O O . ALA A 1 110 ? 10.920 17.948 -9.505 1.00 47.41 110 ALA A O 1
ATOM 909 N N . ASN A 1 111 ? 12.062 16.474 -8.258 1.00 43.03 111 ASN A N 1
ATOM 910 C CA . ASN A 1 111 ? 13.159 16.259 -9.215 1.00 43.03 111 ASN A CA 1
ATOM 911 C C . ASN A 1 111 ? 12.947 15.051 -10.142 1.00 43.03 111 ASN A C 1
ATOM 913 O O . ASN A 1 111 ? 13.877 14.567 -10.785 1.00 43.03 111 ASN A O 1
ATOM 917 N N . SER A 1 112 ? 11.727 14.517 -10.199 1.00 51.94 112 SER A N 1
ATOM 918 C CA . SER A 1 112 ? 11.460 13.292 -10.946 1.00 51.94 112 SER A CA 1
ATOM 919 C C . SER A 1 112 ? 11.338 13.567 -12.457 1.00 51.94 112 SER A C 1
ATOM 921 O O . SER A 1 112 ? 10.496 14.348 -12.895 1.00 51.94 112 SER A O 1
ATOM 923 N N . GLU A 1 113 ? 12.191 12.914 -13.257 1.00 50.81 113 GLU A N 1
ATOM 924 C CA . GLU A 1 113 ? 12.315 13.054 -14.723 1.00 50.81 113 GLU A CA 1
ATOM 925 C C . GLU A 1 113 ? 10.958 13.160 -15.445 1.00 50.81 113 GLU A C 1
ATOM 927 O O . GLU A 1 113 ? 10.008 12.466 -15.093 1.00 50.81 113 GLU A O 1
ATOM 932 N N . LYS A 1 114 ? 10.824 13.998 -16.481 1.00 50.59 114 LYS A N 1
ATOM 933 C CA . LYS A 1 114 ? 9.581 14.087 -17.272 1.00 50.59 114 LYS A CA 1
ATOM 934 C C . LYS A 1 114 ? 9.292 12.743 -17.957 1.00 50.59 114 LYS A C 1
ATOM 936 O O . LYS A 1 114 ? 9.775 12.479 -19.052 1.00 50.59 114 LYS A O 1
ATOM 941 N N . THR A 1 115 ? 8.489 11.894 -17.330 1.00 55.38 115 THR A N 1
ATOM 942 C CA . THR A 1 115 ? 8.035 10.637 -17.919 1.00 55.38 115 THR A CA 1
ATOM 943 C C . THR A 1 115 ? 6.976 10.920 -18.976 1.00 55.38 115 THR A C 1
ATOM 945 O O . THR A 1 115 ? 6.149 11.827 -18.828 1.00 55.38 115 THR A O 1
ATOM 948 N N . LYS A 1 116 ? 7.014 10.177 -20.091 1.00 57.81 116 LYS A N 1
ATOM 949 C CA . LYS A 1 116 ? 5.990 10.277 -21.139 1.00 57.81 116 LYS A CA 1
ATOM 950 C C . LYS A 1 116 ? 4.632 10.009 -20.489 1.00 57.81 116 LYS A C 1
ATOM 952 O O . LYS A 1 116 ? 4.385 8.911 -20.000 1.00 57.81 116 LYS A O 1
ATOM 957 N N . LYS A 1 117 ? 3.754 11.019 -20.466 1.00 58.75 117 LYS A N 1
ATOM 958 C CA . LYS A 1 117 ? 2.377 10.906 -19.962 1.00 58.75 117 LYS A CA 1
ATOM 959 C C . LYS A 1 117 ? 1.655 9.783 -20.711 1.00 58.75 117 LYS A C 1
ATOM 961 O O . LYS A 1 117 ? 1.115 10.005 -21.789 1.00 58.75 117 LYS A O 1
ATOM 966 N N . ASN A 1 118 ? 1.605 8.585 -20.136 1.00 70.62 118 ASN A N 1
ATOM 967 C CA . ASN A 1 118 ? 0.740 7.527 -20.637 1.00 70.62 118 ASN A CA 1
ATOM 968 C C . ASN A 1 118 ? -0.637 7.659 -19.969 1.00 70.62 118 ASN A C 1
ATOM 970 O O . ASN A 1 118 ? -0.961 6.971 -19.001 1.00 70.62 118 ASN A O 1
ATOM 974 N N . MET A 1 119 ? -1.417 8.633 -20.449 1.00 75.56 119 MET A N 1
ATOM 975 C CA . MET A 1 119 ? -2.733 8.982 -19.901 1.00 75.56 119 MET A CA 1
ATOM 976 C C . MET A 1 119 ? -3.693 7.787 -19.927 1.00 75.56 119 MET A C 1
ATOM 978 O O . MET A 1 119 ? -4.402 7.546 -18.956 1.00 75.56 119 MET A O 1
ATOM 982 N N . LEU A 1 120 ? -3.656 6.987 -20.997 1.00 80.19 120 LEU A N 1
ATOM 983 C CA . LEU A 1 120 ? -4.464 5.773 -21.136 1.00 80.19 120 LEU A CA 1
ATOM 984 C C . LEU A 1 120 ? -4.148 4.749 -20.041 1.00 80.19 120 LEU A C 1
ATOM 986 O O . LEU A 1 120 ? -5.063 4.180 -19.449 1.00 80.19 120 LEU A O 1
ATOM 990 N N . ARG A 1 121 ? -2.864 4.554 -19.715 1.00 81.44 121 ARG A N 1
ATOM 991 C CA . ARG A 1 121 ? -2.450 3.702 -18.591 1.00 81.44 121 ARG A CA 1
ATOM 992 C C . ARG A 1 121 ? -3.013 4.218 -17.269 1.00 81.44 121 ARG A C 1
ATOM 994 O O . ARG A 1 121 ? -3.588 3.441 -16.515 1.00 81.44 121 ARG A O 1
ATOM 1001 N N . PHE A 1 122 ? -2.856 5.511 -16.989 1.00 80.69 122 PHE A N 1
ATOM 1002 C CA . PHE A 1 122 ? -3.385 6.102 -15.759 1.00 80.69 122 PHE A CA 1
ATOM 1003 C C . PHE A 1 122 ? -4.905 5.930 -15.663 1.00 80.69 122 PHE A C 1
ATOM 1005 O O . PHE A 1 122 ? -5.398 5.509 -14.623 1.00 80.69 122 PHE A O 1
ATOM 1012 N N . LEU A 1 123 ? -5.640 6.172 -16.754 1.00 82.69 123 LEU A N 1
ATOM 1013 C CA . LEU A 1 123 ? -7.088 5.958 -16.809 1.00 82.69 123 LEU A CA 1
ATOM 1014 C C . LEU A 1 123 ? -7.458 4.492 -16.575 1.00 82.69 123 LEU A C 1
ATOM 1016 O O . LEU A 1 123 ? -8.412 4.219 -15.857 1.00 82.69 123 LEU A O 1
ATOM 1020 N N . ARG A 1 124 ? -6.687 3.544 -17.121 1.00 84.75 124 ARG A N 1
ATOM 1021 C CA . ARG A 1 124 ? -6.893 2.110 -16.885 1.00 84.75 124 ARG A CA 1
ATOM 1022 C C . ARG A 1 124 ? -6.673 1.726 -15.421 1.00 84.75 124 ARG A C 1
ATOM 1024 O O . ARG A 1 124 ? -7.468 0.959 -14.887 1.00 84.75 124 ARG A O 1
ATOM 1031 N N . ILE A 1 125 ? -5.619 2.238 -14.781 1.00 84.44 125 ILE A N 1
ATOM 1032 C CA . ILE A 1 125 ? -5.377 2.032 -13.344 1.00 84.44 125 ILE A CA 1
ATOM 1033 C C . ILE A 1 125 ? -6.513 2.661 -12.538 1.00 84.44 125 ILE A C 1
ATOM 1035 O O . ILE A 1 125 ? -7.047 2.025 -11.644 1.00 84.44 125 ILE A O 1
ATOM 1039 N N . LEU A 1 126 ? -6.936 3.877 -12.880 1.00 84.69 126 LEU A N 1
ATOM 1040 C CA . LEU A 1 126 ? -8.024 4.554 -12.183 1.00 84.69 126 LEU A CA 1
ATOM 1041 C C . LEU A 1 126 ? -9.361 3.816 -12.351 1.00 84.69 126 LEU A C 1
ATOM 1043 O O . LEU A 1 126 ? -10.148 3.745 -11.413 1.00 84.69 126 LEU A O 1
ATOM 1047 N N . ALA A 1 127 ? -9.606 3.210 -13.513 1.00 81.94 127 ALA A N 1
ATOM 1048 C CA . ALA A 1 127 ? -10.818 2.444 -13.775 1.00 81.94 127 ALA A CA 1
ATOM 1049 C C . ALA A 1 127 ? -10.959 1.205 -12.870 1.00 81.94 127 ALA A C 1
ATOM 1051 O O . ALA A 1 127 ? -12.082 0.749 -12.652 1.00 81.94 127 ALA A O 1
ATOM 1052 N N . THR A 1 128 ? -9.867 0.675 -12.294 1.00 83.38 128 THR A N 1
ATOM 1053 C CA . THR A 1 128 ? -9.942 -0.493 -11.391 1.00 83.38 128 THR A CA 1
ATOM 1054 C C . THR A 1 128 ? -10.763 -0.214 -10.137 1.00 83.38 128 THR A C 1
ATOM 1056 O O . THR A 1 128 ? -11.380 -1.135 -9.606 1.00 83.38 128 THR A O 1
ATOM 1059 N N . ILE A 1 129 ? -10.852 1.055 -9.729 1.00 81.50 129 ILE A N 1
ATOM 1060 C CA . ILE A 1 129 ? -11.697 1.538 -8.635 1.00 81.50 129 ILE A CA 1
ATOM 1061 C C . ILE A 1 129 ? -13.162 1.118 -8.810 1.00 81.50 129 ILE A C 1
ATOM 1063 O O . ILE A 1 129 ? -13.840 0.852 -7.823 1.00 81.50 129 ILE A O 1
ATOM 1067 N N . PHE A 1 130 ? -13.659 1.062 -10.048 1.00 78.62 130 PHE A N 1
ATOM 1068 C CA . PHE A 1 130 ? -15.074 0.808 -10.334 1.00 78.62 130 PHE A CA 1
ATOM 1069 C C . PHE A 1 130 ? -15.385 -0.660 -10.650 1.00 78.62 130 PHE A C 1
ATOM 1071 O O . PHE A 1 130 ? -16.553 -1.035 -10.703 1.00 78.62 130 PHE A O 1
ATOM 1078 N N . LEU A 1 131 ? -14.361 -1.491 -10.881 1.00 77.94 131 LEU A N 1
ATOM 1079 C CA . LEU A 1 131 ? -14.521 -2.819 -11.491 1.00 77.94 131 LEU A CA 1
ATOM 1080 C C . LEU A 1 131 ? -14.252 -3.997 -10.544 1.00 77.94 131 LEU A C 1
ATOM 1082 O O . LEU A 1 131 ? -14.462 -5.140 -10.938 1.00 77.94 131 LEU A O 1
ATOM 1086 N N . ASN A 1 132 ? -13.771 -3.755 -9.322 1.00 79.81 132 ASN A N 1
ATOM 1087 C CA . ASN A 1 132 ? -13.343 -4.804 -8.385 1.00 79.81 132 ASN A CA 1
ATOM 1088 C C . ASN A 1 132 ? -12.499 -5.938 -9.005 1.00 79.81 132 ASN A C 1
ATOM 1090 O O . ASN A 1 132 ? -12.796 -7.116 -8.773 1.00 79.81 132 ASN A O 1
ATOM 1094 N N . PRO A 1 133 ? -11.457 -5.657 -9.805 1.00 79.94 133 PRO A N 1
ATOM 1095 C CA . PRO A 1 133 ? -10.753 -6.721 -10.520 1.00 79.94 133 PRO A CA 1
ATOM 1096 C C . PRO A 1 133 ? -10.069 -7.732 -9.583 1.00 79.94 133 PRO A C 1
ATOM 1098 O O . PRO A 1 133 ? -9.732 -8.833 -10.019 1.00 79.94 133 PRO A O 1
ATOM 1101 N N . TYR A 1 134 ? -9.880 -7.383 -8.306 1.00 83.56 134 TYR A N 1
ATOM 1102 C CA . TYR A 1 134 ? -9.235 -8.224 -7.294 1.00 83.56 134 TYR A CA 1
ATOM 1103 C C . TYR A 1 134 ? -10.216 -8.916 -6.343 1.00 83.56 134 TYR A C 1
ATOM 1105 O O . TYR A 1 134 ? -9.780 -9.551 -5.392 1.00 83.56 134 TYR A O 1
ATOM 1113 N N . ARG A 1 135 ? -11.528 -8.854 -6.625 1.00 81.00 135 ARG A N 1
ATOM 1114 C CA . ARG A 1 135 ? -12.576 -9.597 -5.898 1.00 81.00 135 ARG A CA 1
ATOM 1115 C C . ARG A 1 135 ? -12.583 -9.328 -4.386 1.00 81.00 135 ARG A C 1
ATOM 1117 O O . ARG A 1 135 ? -12.895 -10.218 -3.598 1.00 81.00 135 ARG A O 1
ATOM 1124 N N . ILE A 1 136 ? -12.278 -8.093 -3.995 1.00 84.56 136 ILE A N 1
ATOM 1125 C CA . ILE A 1 136 ? -12.293 -7.653 -2.600 1.00 84.56 136 ILE A CA 1
ATOM 1126 C C . ILE A 1 136 ? -13.723 -7.772 -2.068 1.00 84.56 136 ILE A C 1
ATOM 1128 O O . ILE A 1 136 ? -14.665 -7.271 -2.694 1.00 84.56 136 ILE A O 1
ATOM 1132 N N . GLN A 1 137 ? -13.883 -8.436 -0.926 1.00 83.94 137 GLN A N 1
ATOM 1133 C CA . GLN A 1 137 ? -15.179 -8.641 -0.288 1.00 83.94 137 GLN A CA 1
ATOM 1134 C C . GLN A 1 137 ? -15.411 -7.571 0.781 1.00 83.94 137 GLN A C 1
ATOM 1136 O O . GLN A 1 137 ? -14.717 -7.530 1.793 1.00 83.94 137 GLN A O 1
ATOM 1141 N N . GLN A 1 138 ? -16.407 -6.715 0.563 1.00 83.19 138 GLN A N 1
ATOM 1142 C CA . GLN A 1 138 ? -16.912 -5.802 1.589 1.00 83.19 138 GLN A CA 1
ATOM 1143 C C . GLN A 1 138 ? -17.991 -6.525 2.404 1.00 83.19 138 GLN A C 1
ATOM 1145 O O . GLN A 1 138 ? -19.044 -6.861 1.859 1.00 83.19 138 GLN A O 1
ATOM 1150 N N . LYS A 1 139 ? -17.716 -6.776 3.687 1.00 85.00 139 LYS A N 1
ATOM 1151 C CA . LYS A 1 139 ? -18.652 -7.395 4.641 1.00 85.00 139 LYS A CA 1
ATOM 1152 C C . LYS A 1 139 ? -19.488 -6.349 5.386 1.00 85.00 139 LYS A C 1
ATOM 1154 O O . LYS A 1 139 ? -20.601 -6.647 5.811 1.00 85.00 139 LYS A O 1
ATOM 1159 N N . ARG A 1 140 ? -18.985 -5.114 5.508 1.00 76.69 140 ARG A N 1
ATOM 1160 C CA . ARG A 1 140 ? -19.727 -3.987 6.097 1.00 76.69 140 ARG A CA 1
ATOM 1161 C C . ARG A 1 140 ? -20.809 -3.456 5.145 1.00 76.69 140 ARG A C 1
ATOM 1163 O O . ARG A 1 140 ? -20.638 -3.525 3.924 1.00 76.69 140 ARG A O 1
ATOM 1170 N N . PRO A 1 141 ? -21.913 -2.898 5.679 1.00 67.25 141 PRO A N 1
ATOM 1171 C CA . PRO A 1 141 ? -22.938 -2.256 4.866 1.00 67.25 141 PRO A CA 1
ATOM 1172 C C . P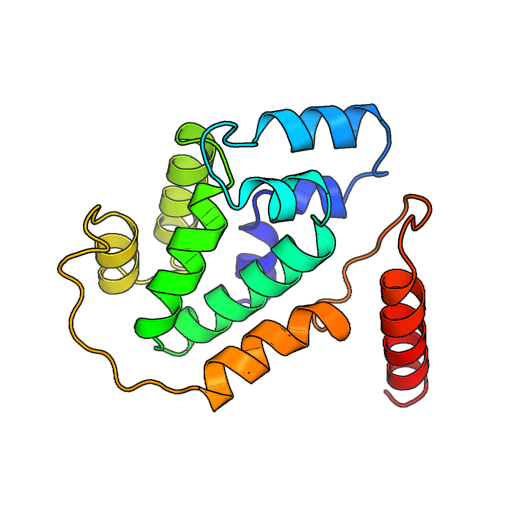RO A 1 141 ? -22.346 -1.103 4.047 1.00 67.25 141 PRO A C 1
ATOM 1174 O O . PRO A 1 141 ? -21.608 -0.262 4.555 1.00 67.25 141 PRO A O 1
ATOM 1177 N N . ARG A 1 142 ? -22.681 -1.100 2.756 1.00 61.78 142 ARG A N 1
ATOM 1178 C CA . ARG A 1 142 ? -22.206 -0.130 1.766 1.00 61.78 142 ARG A CA 1
ATOM 1179 C C . ARG A 1 142 ? -22.857 1.226 1.988 1.00 61.78 142 ARG A C 1
ATOM 1181 O O . ARG A 1 142 ? -24.084 1.324 1.948 1.00 61.78 142 ARG A O 1
ATOM 1188 N N . ASN A 1 143 ? -22.043 2.262 2.155 1.00 55.78 143 ASN A N 1
ATOM 1189 C CA . ASN A 1 143 ? -22.521 3.618 2.421 1.00 55.78 143 ASN A CA 1
ATOM 1190 C C . ASN A 1 143 ? -22.670 4.460 1.144 1.00 55.78 143 ASN A C 1
ATOM 1192 O O . ASN A 1 143 ? -23.350 5.485 1.175 1.00 55.78 143 ASN A O 1
ATOM 1196 N N . HIS A 1 144 ? -22.097 4.042 0.006 1.00 55.03 144 HIS A N 1
ATOM 1197 C CA . HIS A 1 144 ? -22.091 4.860 -1.211 1.00 55.03 144 HIS A CA 1
ATOM 1198 C C . HIS A 1 144 ? -22.694 4.172 -2.451 1.00 55.03 144 HIS A C 1
ATOM 1200 O O . HIS A 1 144 ? -22.555 2.970 -2.677 1.00 55.03 144 HIS A O 1
ATOM 1206 N N . LEU A 1 145 ? -23.350 4.965 -3.314 1.00 47.34 145 LEU A N 1
ATOM 1207 C CA . LEU A 1 145 ? -24.058 4.499 -4.522 1.00 47.34 145 LEU A CA 1
ATOM 1208 C C . LEU A 1 145 ? -23.170 3.726 -5.515 1.00 47.34 145 LEU A C 1
ATOM 1210 O O . LEU A 1 145 ? -23.651 2.786 -6.147 1.00 47.34 145 LEU A O 1
ATOM 1214 N N . TYR A 1 146 ? -21.887 4.072 -5.651 1.00 53.34 146 TYR A N 1
ATOM 1215 C CA . TYR A 1 146 ? -20.988 3.384 -6.589 1.00 53.34 146 TYR A CA 1
ATOM 1216 C C . TYR A 1 146 ? -20.566 1.982 -6.099 1.00 53.34 146 TYR A C 1
ATOM 1218 O O . TYR A 1 146 ? -20.193 1.130 -6.902 1.00 53.34 146 TYR A O 1
ATOM 1226 N N . GLU A 1 147 ? -20.680 1.690 -4.800 1.00 50.69 147 GLU A N 1
ATOM 1227 C CA . GLU A 1 147 ? -20.461 0.340 -4.258 1.00 50.69 147 GLU A CA 1
ATOM 1228 C C . GLU A 1 147 ? -21.608 -0.607 -4.660 1.00 50.69 147 GLU A C 1
ATOM 1230 O O . GLU A 1 147 ? -21.452 -1.831 -4.693 1.00 50.69 147 GLU A O 1
ATOM 1235 N N . ARG A 1 148 ? -22.775 -0.052 -5.029 1.00 53.69 148 ARG A N 1
ATOM 1236 C CA . ARG A 1 148 ? -23.859 -0.806 -5.675 1.00 53.69 148 ARG A CA 1
ATOM 1237 C C . ARG A 1 148 ? -23.545 -1.075 -7.148 1.00 53.69 148 ARG A C 1
ATOM 1239 O O . ARG A 1 148 ? -23.718 -2.208 -7.584 1.00 53.69 148 ARG A O 1
ATOM 1246 N N . THR A 1 149 ? -23.045 -0.094 -7.907 1.00 54.28 149 THR A N 1
ATOM 1247 C CA . THR A 1 149 ? -22.762 -0.258 -9.350 1.00 54.28 149 THR A CA 1
ATOM 1248 C C . THR A 1 149 ? -21.585 -1.193 -9.632 1.00 54.28 149 THR A C 1
ATOM 1250 O O . THR A 1 149 ? -21.710 -2.068 -10.489 1.00 54.28 149 THR A O 1
ATOM 1253 N N . GLY A 1 150 ? -20.493 -1.110 -8.864 1.00 52.41 150 GLY A N 1
ATOM 1254 C CA . GLY A 1 150 ? -19.372 -2.056 -8.970 1.00 52.41 150 GLY A CA 1
ATOM 1255 C C . GLY A 1 150 ? -19.777 -3.504 -8.658 1.00 52.41 150 GLY A C 1
ATOM 1256 O O . GLY A 1 150 ? -19.297 -4.441 -9.294 1.00 52.41 150 GLY A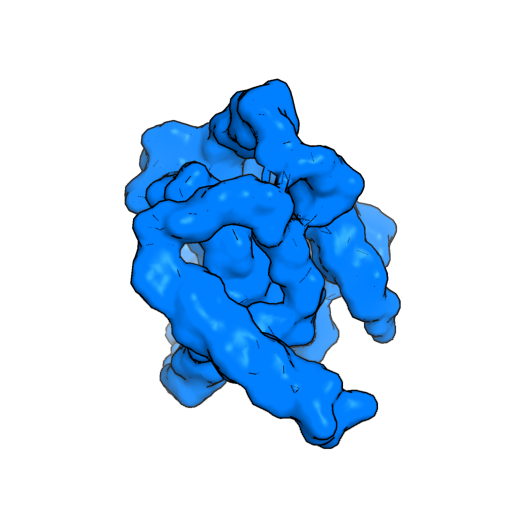 O 1
ATOM 1257 N N . PHE A 1 151 ? -20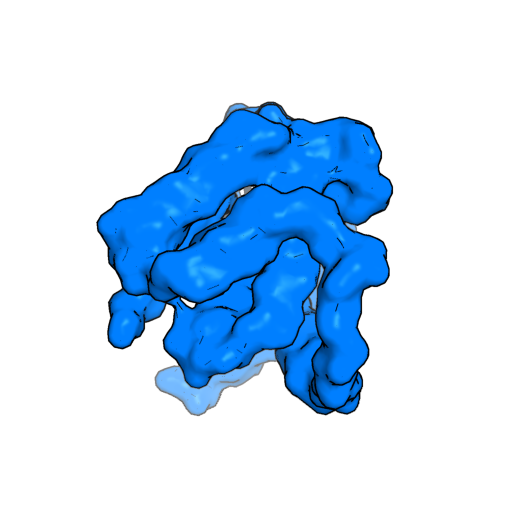.735 -3.705 -7.747 1.00 56.38 151 PHE A N 1
ATOM 1258 C CA . PHE A 1 151 ? -21.313 -5.022 -7.472 1.00 56.38 151 PHE A CA 1
ATOM 1259 C C . PHE A 1 151 ? -22.179 -5.557 -8.612 1.00 56.38 151 PHE A C 1
ATOM 1261 O O . PHE A 1 151 ? -22.128 -6.754 -8.877 1.00 56.38 151 PHE A O 1
ATOM 1268 N N . TYR A 1 152 ? -22.942 -4.708 -9.306 1.00 54.97 152 TYR A N 1
ATOM 1269 C CA . TYR A 1 152 ? -23.695 -5.143 -10.487 1.00 54.97 152 TYR A CA 1
ATOM 1270 C C . TYR A 1 152 ? -22.764 -5.580 -11.621 1.00 54.97 152 TYR A C 1
ATOM 1272 O O . TYR A 1 152 ? -23.021 -6.611 -12.234 1.00 54.97 152 TYR A O 1
ATOM 1280 N N . ILE A 1 153 ? -21.649 -4.874 -11.843 1.00 58.19 153 ILE A N 1
ATOM 1281 C CA . ILE A 1 153 ? -20.627 -5.283 -12.820 1.00 58.19 153 ILE A CA 1
ATOM 1282 C C . ILE A 1 153 ? -19.950 -6.589 -12.386 1.00 58.19 153 ILE A C 1
ATOM 1284 O O . ILE A 1 153 ? -19.808 -7.497 -13.198 1.00 58.19 153 ILE A O 1
ATOM 1288 N N . TYR A 1 154 ? -19.582 -6.724 -11.107 1.00 56.78 154 TYR A N 1
ATOM 1289 C CA . TYR A 1 154 ? -19.037 -7.969 -10.557 1.00 56.78 154 TYR A CA 1
ATOM 1290 C C . TYR A 1 154 ? -20.003 -9.150 -10.739 1.00 56.78 154 TYR A C 1
ATOM 1292 O O . TYR A 1 154 ? -19.595 -10.190 -11.246 1.00 56.78 154 TYR A O 1
ATOM 1300 N N . ARG A 1 155 ? -21.283 -8.972 -10.385 1.00 55.84 155 ARG A N 1
ATOM 1301 C CA . ARG A 1 155 ? -22.333 -9.992 -10.522 1.00 55.84 155 ARG A CA 1
ATOM 1302 C C . ARG A 1 155 ? -22.588 -10.351 -11.984 1.00 55.84 155 ARG A C 1
ATOM 1304 O O . ARG A 1 155 ? -22.837 -11.510 -12.291 1.00 55.84 155 ARG A O 1
ATOM 1311 N N . PHE A 1 156 ? -22.513 -9.369 -12.879 1.00 59.56 156 PHE A N 1
ATOM 1312 C CA . PHE A 1 156 ? -22.600 -9.588 -14.317 1.00 59.56 156 PHE A CA 1
ATOM 1313 C C . PHE A 1 156 ? -21.400 -10.402 -14.821 1.00 59.56 156 PHE A C 1
ATOM 1315 O O . PHE A 1 156 ? -21.587 -11.430 -15.455 1.00 59.56 156 PHE A O 1
ATOM 1322 N N . LEU A 1 157 ? -20.169 -10.024 -14.470 1.00 48.84 157 LEU A N 1
ATOM 1323 C CA . LEU A 1 157 ? -18.958 -10.745 -14.881 1.00 48.84 157 LEU A CA 1
ATOM 1324 C C . LEU A 1 157 ? -18.867 -12.161 -14.289 1.00 48.84 157 LEU A C 1
ATOM 1326 O O . LEU A 1 157 ? -18.355 -13.053 -14.954 1.00 48.84 157 LEU A O 1
ATOM 1330 N N . SER A 1 158 ? -19.381 -12.391 -13.077 1.00 51.88 158 SER A N 1
ATOM 1331 C CA . SER A 1 158 ? -19.426 -13.721 -12.449 1.00 51.88 158 SER A CA 1
ATOM 1332 C C . SER A 1 158 ? -20.486 -14.660 -13.034 1.00 51.88 158 SER A C 1
ATOM 1334 O O . SER A 1 158 ? -20.508 -15.829 -12.679 1.00 51.88 158 SER A O 1
ATOM 1336 N N . LEU A 1 159 ? -21.403 -14.154 -13.866 1.00 50.34 159 LEU A N 1
ATOM 1337 C CA . LEU A 1 159 ? -22.383 -14.973 -14.591 1.00 50.34 159 LEU A CA 1
ATOM 1338 C C . LEU A 1 159 ? -21.849 -15.458 -15.949 1.00 50.34 159 LEU A C 1
ATOM 1340 O O . LEU A 1 159 ? -22.448 -16.345 -16.549 1.00 50.34 159 LEU A O 1
ATOM 1344 N N . PHE A 1 160 ? -20.738 -14.889 -16.428 1.00 49.81 160 PHE A N 1
ATOM 1345 C CA . PHE A 1 160 ? -20.147 -15.172 -17.742 1.00 49.81 160 PHE A CA 1
ATOM 1346 C C . PHE A 1 160 ? -18.706 -15.715 -17.667 1.00 49.81 160 PHE A C 1
ATOM 1348 O O . PHE A 1 160 ? -18.001 -15.709 -18.677 1.00 49.81 160 PHE A O 1
ATOM 1355 N N . GLY A 1 161 ? -18.252 -16.186 -16.502 1.00 39.44 161 GLY A N 1
ATOM 1356 C CA . GLY A 1 161 ? -16.946 -16.828 -16.309 1.00 39.44 161 GLY A CA 1
ATOM 1357 C C . GLY A 1 161 ? -16.990 -17.878 -15.216 1.00 39.44 161 GLY A C 1
ATOM 1358 O O . GLY A 1 161 ? -16.138 -18.789 -15.276 1.00 39.44 161 GLY A O 1
#

Foldseek 3Di:
DDLVLLLVLDPCNVCLVDLVDPVSLVVQCLFFDPPQPCLCCVNVVVLLLSLLSSLLLVCVLVVPLVSLVVNLSSLNRTDPVSSVVSLVSCVVVVSHDPVSSVVNPDDDPPPDDPDDPPVVSVVVSSCSSQAVPVVRDDNDDDPDPSVVNNVVNVVVVVVVD

Sequence (161 aa):
MDKKAIEKSSPLYNYWHSDQNDSDEANRLLMVNPGDPAKYLFEKEPYKWENLYQAILREIVRGDLDSIRGLRVLINTISQVEREKLITLLENQKILNDISVKKLRTIDIANSEKTKKNMLRFLRILATIFLNPYRIQQKRPRNHLYERTGFYIYRFLSLFG